Protein AF-A0A968SM49-F1 (afdb_monomer)

Nearest PDB structures (foldseek)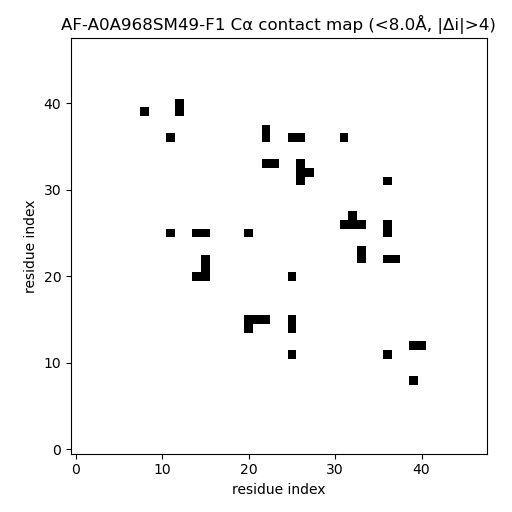:
  7bhy-assembly1_B  TM=8.763E-01  e=1.105E-01  Bacillus subtilis subsp. subtilis str. 168
  8r7y-assembly2_D  TM=8.879E-01  e=1.267E-01  Bacillus subtilis subsp. subtilis str. 168
  8pvz-assembly1_B  TM=6.406E-01  e=3.776E-01  Deinococcus radiodurans
  5duk-assembly1_B  TM=7.125E-01  e=8.565E-01  Thermoplasmatales archaeon SCGC AB-539-N05
  4mey-assembly1_F  TM=6.090E-01  e=1.815E+00  Escherichia coli K-12

Solvent-accessible surface area (backbone atoms only — not comparable to full-atom values): 2947 Å² total; per-residue (Å²): 140,78,84,68,68,60,56,57,50,51,50,54,53,47,50,50,73,73,36,103,51,52,67,63,57,55,16,59,76,70,76,43,56,54,68,57,54,49,50,51,52,53,50,50,66,74,76,106

Secondary structure (DSSP, 8-state):
--TTHHHHHHHHHHHHHHS---HHHHHHHTT--HHHHHHHHHHHHHH-

Structure (mmCIF, N/CA/C/O backbone):
data_AF-A0A968SM49-F1
#
_entry.id   AF-A0A968SM49-F1
#
loop_
_atom_site.group_PDB
_atom_site.id
_atom_site.type_symbol
_atom_site.label_atom_id
_atom_site.label_alt_id
_atom_site.label_comp_id
_atom_site.label_asym_id
_atom_site.label_entity_id
_atom_site.label_seq_id
_atom_site.pdbx_PDB_ins_code
_atom_site.Cartn_x
_atom_site.Cartn_y
_atom_site.Cartn_z
_atom_site.occupancy
_atom_site.B_iso_or_equiv
_atom_site.auth_seq_id
_atom_site.auth_comp_id
_atom_site.auth_asym_id
_atom_site.auth_atom_id
_at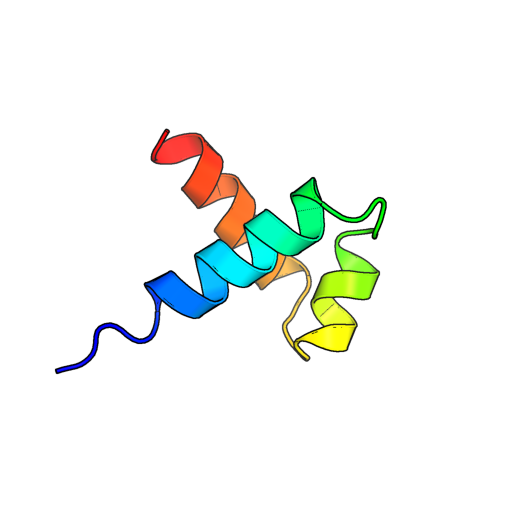om_site.pdbx_PDB_model_num
ATOM 1 N N . MET A 1 1 ? 4.518 -23.218 -14.937 1.00 46.78 1 MET A N 1
ATOM 2 C CA . MET A 1 1 ? 5.577 -22.253 -14.551 1.00 46.78 1 MET A CA 1
ATOM 3 C C . MET A 1 1 ? 5.168 -20.895 -15.103 1.00 46.78 1 MET A C 1
ATOM 5 O O . MET A 1 1 ? 4.938 -20.838 -16.294 1.00 46.78 1 MET A O 1
ATOM 9 N N . THR A 1 2 ? 4.942 -19.804 -14.375 1.00 45.56 2 THR A N 1
ATOM 10 C CA . THR A 1 2 ? 5.188 -19.393 -12.983 1.00 45.56 2 THR A CA 1
ATOM 11 C C . THR A 1 2 ? 4.066 -18.407 -12.596 1.00 45.56 2 THR A C 1
ATOM 13 O O . THR A 1 2 ? 4.133 -17.222 -12.899 1.00 45.56 2 THR A O 1
ATOM 16 N N . CYS A 1 3 ? 3.000 -18.862 -11.932 1.00 48.59 3 CYS A N 1
ATOM 17 C CA . CYS A 1 3 ? 1.860 -18.001 -11.563 1.00 48.59 3 CYS A CA 1
ATOM 18 C C . CYS A 1 3 ? 2.075 -17.275 -10.219 1.00 48.59 3 CYS A C 1
ATOM 20 O O . CYS A 1 3 ? 1.159 -17.175 -9.411 1.00 48.59 3 CYS A O 1
ATOM 22 N N . TYR A 1 4 ? 3.288 -16.787 -9.950 1.00 52.38 4 TYR A N 1
ATOM 23 C CA . TYR A 1 4 ? 3.612 -16.112 -8.683 1.00 52.38 4 TYR A CA 1
ATOM 24 C C . TYR A 1 4 ? 3.222 -14.619 -8.678 1.00 52.38 4 TYR A C 1
ATOM 26 O O . TYR A 1 4 ? 3.174 -13.994 -7.622 1.00 52.38 4 TYR A O 1
ATOM 34 N N . SER A 1 5 ? 2.903 -14.033 -9.841 1.00 55.81 5 SER A N 1
ATOM 35 C CA . SER A 1 5 ? 2.648 -12.587 -9.972 1.00 55.81 5 SER A CA 1
ATOM 36 C C . SER A 1 5 ? 1.243 -12.141 -9.550 1.00 55.81 5 SER A C 1
ATOM 38 O O . SER A 1 5 ? 1.061 -10.988 -9.160 1.00 55.81 5 SER A O 1
ATOM 40 N N . THR A 1 6 ? 0.241 -13.019 -9.604 1.00 62.34 6 THR A N 1
ATOM 41 C CA . THR A 1 6 ? -1.143 -12.683 -9.228 1.00 62.34 6 THR A CA 1
ATOM 42 C C . THR A 1 6 ? -1.377 -12.740 -7.721 1.00 62.34 6 THR A C 1
ATOM 44 O O . THR A 1 6 ? -2.181 -11.958 -7.218 1.00 62.34 6 THR A O 1
ATOM 47 N N . ASP A 1 7 ? -0.671 -13.608 -6.990 1.00 70.94 7 ASP A N 1
ATOM 48 C CA . ASP A 1 7 ? -0.867 -13.770 -5.541 1.00 70.94 7 ASP A CA 1
ATOM 49 C C . ASP A 1 7 ? -0.415 -12.529 -4.760 1.00 70.94 7 ASP A C 1
ATOM 51 O O . ASP A 1 7 ? -1.169 -11.997 -3.945 1.00 70.94 7 ASP A O 1
ATOM 55 N N . LEU A 1 8 ? 0.769 -11.990 -5.084 1.00 74.19 8 LEU A N 1
ATOM 56 C CA . LEU A 1 8 ? 1.283 -10.767 -4.459 1.00 74.19 8 LEU A CA 1
ATOM 57 C C . LEU A 1 8 ? 0.337 -9.586 -4.703 1.00 74.19 8 LEU A C 1
ATOM 59 O O . LEU A 1 8 ? 0.001 -8.845 -3.781 1.00 74.19 8 LEU A O 1
ATOM 63 N N . ARG A 1 9 ? -0.135 -9.434 -5.945 1.00 75.31 9 ARG A N 1
ATOM 64 C CA . ARG A 1 9 ? -1.023 -8.339 -6.338 1.00 75.31 9 ARG A CA 1
ATOM 65 C C . ARG A 1 9 ? -2.363 -8.409 -5.604 1.00 75.31 9 ARG A C 1
ATOM 67 O O . ARG A 1 9 ? -2.807 -7.396 -5.066 1.00 75.31 9 ARG A O 1
ATOM 74 N N . HIS A 1 10 ? -2.972 -9.592 -5.522 1.00 77.44 10 HIS A N 1
ATOM 75 C CA . HIS A 1 10 ? -4.210 -9.779 -4.766 1.00 77.44 10 HIS A CA 1
ATOM 76 C C . HIS A 1 10 ? -4.003 -9.594 -3.263 1.00 77.44 10 HIS A C 1
ATOM 78 O O . HIS A 1 10 ? -4.839 -8.955 -2.631 1.00 77.44 10 HIS A O 1
ATOM 84 N 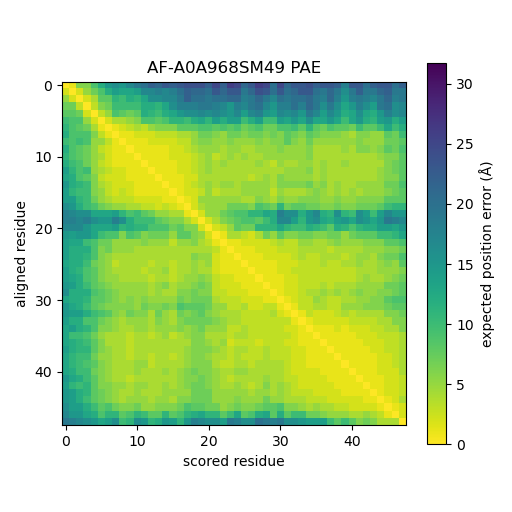N . LYS A 1 11 ? -2.891 -10.066 -2.685 1.00 80.75 11 LYS A N 1
ATOM 85 C CA . LYS A 1 11 ? -2.568 -9.829 -1.267 1.00 80.75 11 LYS A CA 1
ATOM 86 C C . LYS A 1 11 ? -2.417 -8.345 -0.950 1.00 80.75 11 LYS A C 1
ATOM 88 O O . LYS A 1 11 ? -3.001 -7.887 0.026 1.00 80.75 11 LYS A O 1
ATOM 93 N N . VAL A 1 12 ? -1.704 -7.590 -1.786 1.00 79.25 12 VAL A N 1
ATOM 94 C CA . VAL A 1 12 ? -1.528 -6.136 -1.621 1.00 79.25 12 VAL A CA 1
ATOM 95 C C . VAL A 1 12 ? -2.877 -5.416 -1.671 1.00 79.25 12 VAL A C 1
ATOM 97 O O . VAL A 1 12 ? -3.185 -4.623 -0.783 1.00 79.25 12 VAL A O 1
ATOM 100 N N . VAL A 1 13 ? -3.711 -5.725 -2.668 1.00 78.69 13 VAL A N 1
ATOM 101 C CA . VAL A 1 13 ? -5.042 -5.117 -2.824 1.00 78.69 13 VAL A CA 1
ATOM 102 C C . VAL A 1 13 ? -5.986 -5.521 -1.686 1.00 78.69 13 VAL A C 1
ATOM 104 O O . VAL A 1 13 ? -6.737 -4.685 -1.189 1.00 78.69 13 VAL A O 1
ATOM 107 N N . LYS A 1 14 ? -5.930 -6.777 -1.236 1.00 81.19 14 LYS A N 1
ATOM 108 C CA . LYS A 1 14 ? -6.746 -7.289 -0.133 1.00 81.19 14 LYS A CA 1
ATOM 109 C C . LYS A 1 14 ? -6.364 -6.639 1.195 1.00 81.19 14 LYS A C 1
ATOM 111 O O . LYS A 1 14 ? -7.255 -6.188 1.899 1.00 81.19 14 LYS A O 1
ATOM 116 N N . ILE A 1 15 ? -5.073 -6.515 1.510 1.00 78.38 15 ILE A N 1
ATOM 117 C CA . ILE A 1 15 ? -4.614 -5.813 2.722 1.00 78.38 15 ILE A CA 1
ATOM 118 C C . ILE A 1 15 ? -4.980 -4.328 2.668 1.00 78.38 15 ILE A C 1
ATOM 120 O O . ILE A 1 15 ? -5.429 -3.789 3.674 1.00 78.38 15 ILE A O 1
ATOM 124 N N . TYR A 1 16 ? -4.869 -3.689 1.501 1.00 80.06 16 TY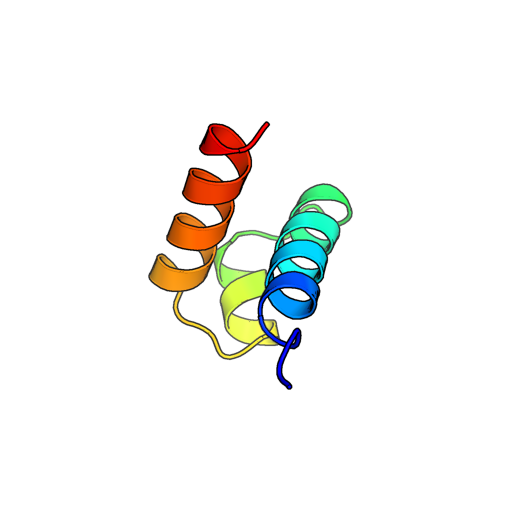R A N 1
ATOM 125 C CA . TYR A 1 16 ? -5.307 -2.304 1.317 1.00 80.06 16 TYR A CA 1
ATOM 126 C C . TYR A 1 16 ? -6.822 -2.118 1.518 1.00 80.06 16 TYR A C 1
ATOM 128 O O . TYR A 1 16 ? -7.245 -1.102 2.055 1.00 80.06 16 TYR A O 1
ATOM 136 N N . GLN A 1 17 ? -7.646 -3.088 1.106 1.00 76.94 17 GLN A N 1
ATOM 137 C CA . GLN A 1 17 ? -9.096 -3.054 1.340 1.00 76.94 17 GLN A CA 1
ATOM 138 C C . GLN A 1 17 ? -9.481 -3.417 2.782 1.00 76.94 17 GLN A C 1
ATOM 140 O O . GLN A 1 17 ? -10.460 -2.892 3.301 1.00 76.94 17 GLN A O 1
ATOM 145 N N . GLN A 1 18 ? -8.747 -4.335 3.418 1.00 77.31 18 GLN A N 1
ATOM 146 C CA . GLN A 1 18 ? -9.058 -4.846 4.758 1.00 77.31 18 GLN A CA 1
ATOM 147 C C . GLN A 1 18 ? -8.540 -3.950 5.883 1.00 77.31 18 GLN A C 1
ATOM 149 O O . GLN A 1 18 ? -9.158 -3.876 6.941 1.00 77.31 18 GLN A O 1
ATOM 154 N N . GLY A 1 19 ? -7.392 -3.309 5.688 1.00 60.72 19 GLY A N 1
ATOM 155 C CA . GLY A 1 19 ? -6.804 -2.406 6.661 1.00 60.72 19 GLY A CA 1
ATOM 156 C C . GLY A 1 19 ? -6.864 -0.986 6.136 1.00 60.72 19 GLY A C 1
ATOM 157 O O . GLY A 1 19 ? -6.425 -0.745 5.017 1.00 60.72 19 GLY A O 1
ATOM 158 N N . ASN A 1 20 ? -7.299 -0.045 6.977 1.00 58.53 20 ASN A N 1
ATOM 159 C CA . ASN A 1 20 ? -7.174 1.418 6.838 1.00 58.53 20 ASN A CA 1
ATOM 160 C C . ASN A 1 20 ? -5.697 1.896 6.733 1.00 58.53 20 ASN A C 1
ATOM 162 O O . ASN A 1 20 ? -5.282 2.901 7.306 1.00 58.53 20 ASN A O 1
ATOM 166 N N . THR A 1 21 ? -4.860 1.139 6.035 1.00 67.81 21 THR A N 1
ATOM 167 C CA . THR A 1 21 ? -3.432 1.333 5.872 1.00 67.81 21 THR A CA 1
ATOM 168 C C . THR A 1 21 ? -3.191 2.105 4.587 1.00 67.81 21 THR A C 1
ATOM 170 O O . THR A 1 21 ? -3.705 1.794 3.514 1.00 67.81 21 THR A O 1
ATOM 173 N N . SER A 1 22 ? -2.406 3.170 4.698 1.00 76.75 22 SER A N 1
ATOM 174 C CA . SER A 1 22 ? -2.043 3.981 3.542 1.00 76.75 22 SE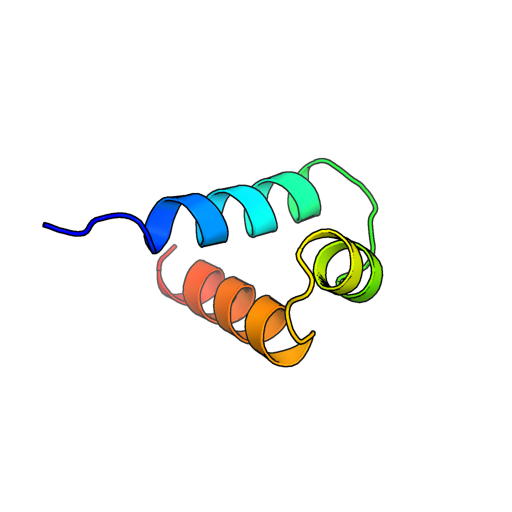R A CA 1
ATOM 175 C C . SER A 1 22 ? -1.192 3.175 2.558 1.00 76.75 22 SER A C 1
ATOM 177 O O . SER A 1 22 ? -0.388 2.338 2.966 1.00 76.75 22 SER A O 1
ATOM 179 N N . ILE A 1 23 ? -1.279 3.513 1.266 1.00 75.94 23 ILE A N 1
ATOM 180 C CA . ILE A 1 23 ? -0.459 2.946 0.172 1.00 75.94 23 ILE A CA 1
ATOM 181 C C . ILE A 1 23 ? 1.031 2.882 0.554 1.00 75.94 23 ILE A C 1
ATOM 183 O O . ILE A 1 23 ? 1.727 1.934 0.206 1.00 75.94 23 ILE A O 1
ATOM 187 N N . ARG A 1 24 ? 1.511 3.873 1.315 1.00 80.12 24 ARG A N 1
ATOM 188 C CA . ARG A 1 24 ? 2.877 3.939 1.851 1.00 80.12 24 ARG A CA 1
ATOM 189 C C . ARG A 1 24 ? 3.196 2.857 2.887 1.00 80.12 24 ARG A C 1
ATOM 191 O O . ARG A 1 24 ? 4.267 2.271 2.809 1.00 80.12 24 ARG A O 1
ATOM 198 N N . ALA A 1 25 ? 2.292 2.584 3.826 1.00 81.81 25 ALA A N 1
ATOM 199 C CA . ALA A 1 25 ? 2.490 1.550 4.844 1.00 81.81 25 ALA A CA 1
ATOM 200 C C . ALA A 1 25 ? 2.520 0.156 4.203 1.00 81.81 25 ALA A C 1
ATOM 202 O O . ALA A 1 25 ? 3.409 -0.641 4.488 1.00 81.81 25 ALA A O 1
ATOM 203 N N . VAL A 1 26 ? 1.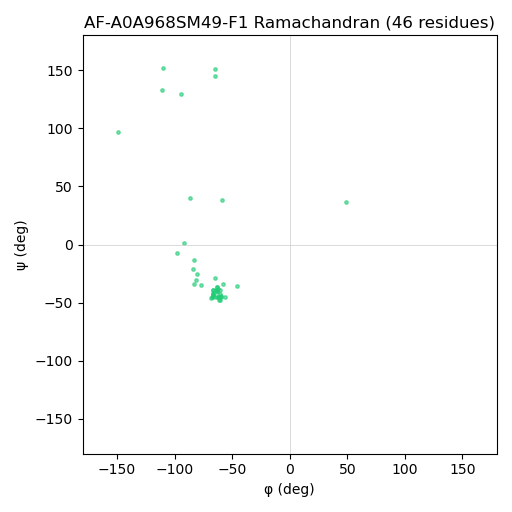613 -0.092 3.252 1.00 81.56 26 VAL A N 1
ATOM 204 C CA . VAL A 1 26 ? 1.599 -1.334 2.467 1.00 81.56 26 VAL A CA 1
ATOM 205 C C . VAL A 1 26 ? 2.884 -1.462 1.641 1.00 81.56 26 VAL A C 1
ATOM 207 O O . VAL A 1 26 ? 3.529 -2.505 1.658 1.00 81.56 26 VAL A O 1
ATOM 210 N N . ALA A 1 27 ? 3.315 -0.389 0.975 1.00 82.69 27 ALA A N 1
ATOM 211 C CA . ALA A 1 27 ? 4.573 -0.362 0.231 1.00 82.69 27 ALA A CA 1
ATOM 212 C C . ALA A 1 27 ? 5.784 -0.726 1.113 1.00 82.69 27 ALA A C 1
ATOM 214 O O . ALA A 1 27 ? 6.592 -1.566 0.722 1.00 82.69 27 ALA A O 1
ATOM 215 N N . GLN A 1 28 ? 5.878 -0.162 2.322 1.00 83.50 28 GLN A N 1
ATOM 216 C CA . GLN A 1 28 ? 6.964 -0.472 3.258 1.00 83.50 28 GLN A CA 1
ATOM 217 C C . GLN A 1 28 ? 6.918 -1.913 3.776 1.00 83.50 28 GLN A C 1
ATOM 219 O O . GLN A 1 28 ? 7.956 -2.567 3.815 1.00 83.50 28 GLN A O 1
ATOM 224 N N . GLN A 1 29 ? 5.735 -2.432 4.114 1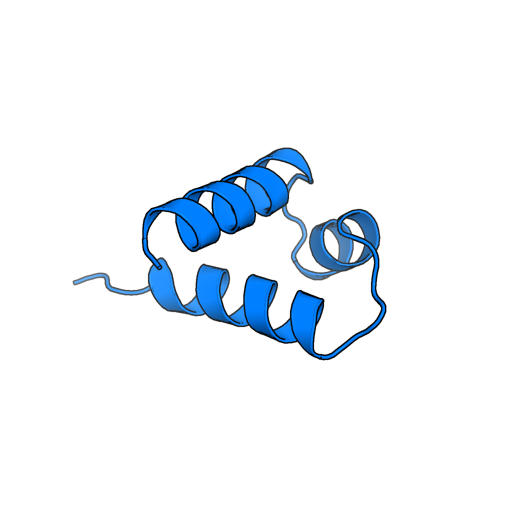.00 81.31 29 GLN A N 1
ATOM 225 C CA . GLN A 1 29 ? 5.572 -3.800 4.617 1.00 81.31 29 GLN A CA 1
ATOM 226 C C . GLN A 1 29 ? 5.975 -4.859 3.583 1.00 81.31 29 GLN A C 1
ATOM 22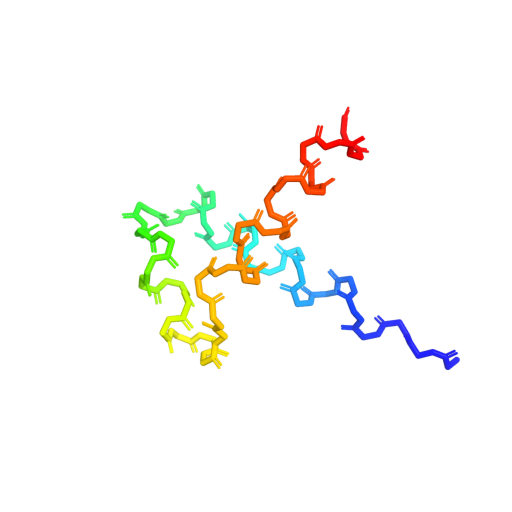8 O O . GLN A 1 29 ? 6.543 -5.889 3.931 1.00 81.31 29 GLN A O 1
ATOM 233 N N . PHE A 1 30 ? 5.692 -4.599 2.308 1.00 77.19 30 PHE A N 1
ATOM 234 C CA . PHE A 1 30 ? 6.056 -5.487 1.205 1.00 77.19 30 PHE A CA 1
ATOM 235 C C . PHE A 1 30 ? 7.420 -5.151 0.583 1.00 77.19 30 PHE A C 1
ATOM 237 O O . PHE A 1 30 ? 7.815 -5.807 -0.377 1.00 77.19 30 PHE A O 1
ATOM 244 N N . GLN A 1 31 ? 8.127 -4.137 1.101 1.00 79.69 31 GLN A N 1
ATOM 245 C CA . GLN A 1 31 ? 9.371 -3.595 0.535 1.00 79.69 31 GLN A CA 1
ATOM 246 C C . GLN A 1 31 ? 9.280 -3.307 -0.975 1.00 79.69 31 GLN A C 1
ATOM 248 O O . GLN A 1 31 ? 10.236 -3.482 -1.729 1.00 79.69 31 GLN A O 1
ATOM 253 N N . ILE A 1 32 ? 8.114 -2.850 -1.427 1.00 82.25 32 ILE A N 1
ATOM 254 C CA . ILE A 1 32 ? 7.851 -2.483 -2.819 1.00 82.25 32 ILE A CA 1
ATOM 255 C C . ILE A 1 32 ? 7.687 -0.976 -2.937 1.00 82.25 32 ILE A C 1
ATOM 257 O O . ILE A 1 32 ? 7.247 -0.297 -2.013 1.00 82.25 32 ILE A O 1
ATOM 261 N N . SER A 1 33 ? 8.009 -0.429 -4.104 1.00 84.31 33 SER A N 1
ATOM 262 C CA . SER A 1 33 ? 7.807 0.993 -4.364 1.00 84.31 33 SER A CA 1
ATOM 263 C C . SER A 1 33 ? 6.318 1.352 -4.349 1.00 84.31 33 SER A C 1
ATOM 265 O O . SER A 1 33 ? 5.464 0.595 -4.820 1.00 84.31 33 SER A O 1
ATOM 267 N N . THR A 1 34 ? 5.997 2.555 -3.870 1.00 82.75 34 THR A N 1
ATOM 268 C CA . THR A 1 34 ? 4.629 3.102 -3.893 1.00 82.75 34 THR A CA 1
ATOM 269 C C . THR A 1 34 ? 4.055 3.166 -5.308 1.00 82.75 34 THR A C 1
ATOM 271 O O . THR A 1 34 ? 2.867 2.918 -5.499 1.00 82.75 34 THR A O 1
ATOM 274 N N . SER A 1 35 ? 4.903 3.427 -6.303 1.00 84.31 35 SER A N 1
ATOM 275 C CA . SER A 1 35 ? 4.579 3.378 -7.731 1.00 84.31 35 SER A CA 1
ATOM 276 C C . SER A 1 35 ? 4.130 1.985 -8.180 1.00 84.31 35 SER A C 1
ATOM 278 O O . SER A 1 35 ? 3.175 1.862 -8.945 1.00 84.31 35 SER A O 1
ATOM 280 N N . THR A 1 36 ? 4.750 0.923 -7.663 1.00 84.19 36 THR A N 1
ATOM 281 C CA . THR A 1 36 ? 4.351 -0.465 -7.934 1.00 84.19 36 THR A CA 1
ATOM 282 C C . THR A 1 36 ? 2.978 -0.767 -7.334 1.00 84.19 36 THR A C 1
ATOM 284 O O . THR A 1 36 ? 2.124 -1.330 -8.017 1.00 84.19 36 THR A O 1
ATOM 287 N N . VAL A 1 37 ? 2.720 -0.320 -6.099 1.00 82.25 37 VAL A N 1
ATOM 288 C CA . VAL A 1 37 ? 1.400 -0.457 -5.455 1.00 82.25 37 VAL A CA 1
ATOM 289 C C . VAL A 1 37 ? 0.324 0.297 -6.238 1.00 82.25 37 VAL A C 1
ATOM 291 O O . VAL A 1 37 ? -0.739 -0.256 -6.517 1.00 82.25 37 VAL A O 1
ATOM 294 N N . GLN A 1 38 ? 0.606 1.534 -6.658 1.00 83.00 38 GLN A N 1
ATOM 295 C CA . GLN A 1 38 ? -0.305 2.309 -7.505 1.00 83.00 38 GLN A CA 1
ATOM 296 C C . GLN A 1 38 ? -0.580 1.604 -8.832 1.00 83.00 38 GLN A C 1
ATOM 298 O O . GLN A 1 38 ? -1.734 1.495 -9.234 1.00 83.00 38 GLN A O 1
ATOM 303 N N . ARG A 1 39 ? 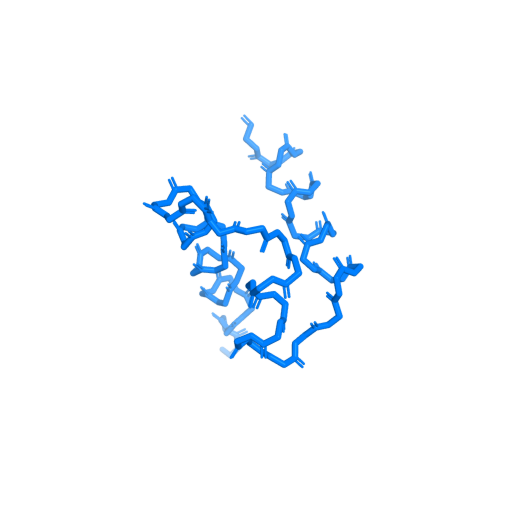0.451 1.065 -9.489 1.00 85.62 39 ARG A N 1
ATOM 304 C CA . ARG A 1 39 ? 0.295 0.321 -10.743 1.00 85.62 39 ARG A CA 1
ATOM 305 C C . ARG A 1 39 ? -0.604 -0.902 -10.556 1.00 85.62 39 ARG A C 1
ATOM 307 O O . ARG A 1 39 ? -1.495 -1.124 -11.371 1.00 85.62 39 ARG A O 1
ATOM 314 N N . TYR A 1 40 ? -0.440 -1.639 -9.460 1.00 83.00 40 TYR A N 1
ATOM 315 C CA . TYR A 1 40 ? -1.299 -2.773 -9.118 1.00 83.00 40 TYR A CA 1
ATOM 316 C C . TYR A 1 40 ? -2.758 -2.385 -8.878 1.00 83.00 40 TYR A C 1
ATOM 318 O O . TYR A 1 40 ? -3.645 -3.106 -9.343 1.00 83.00 40 TYR A O 1
ATOM 326 N N . LEU A 1 41 ? -3.004 -1.256 -8.209 1.00 79.88 41 LEU A N 1
ATOM 327 C CA . LEU A 1 41 ? -4.346 -0.711 -7.983 1.00 79.88 41 LEU A CA 1
ATOM 328 C C . LEU A 1 41 ? -4.995 -0.238 -9.288 1.00 79.88 41 LEU A C 1
ATOM 330 O O . LEU A 1 41 ? -6.148 -0.575 -9.554 1.00 79.88 41 LEU A O 1
ATOM 334 N N . THR A 1 42 ? -4.256 0.489 -10.129 1.00 84.88 42 THR A N 1
ATOM 335 C CA . THR A 1 42 ? -4.737 0.950 -11.440 1.00 84.88 42 THR A CA 1
ATOM 336 C C . THR A 1 42 ? -5.086 -0.226 -12.331 1.00 84.88 42 THR A C 1
ATOM 338 O O . THR A 1 42 ? -6.177 -0.272 -12.889 1.00 84.88 42 THR A O 1
ATOM 341 N N . GLN A 1 43 ? -4.200 -1.219 -12.420 1.00 82.56 43 GLN A N 1
ATOM 342 C CA . GLN A 1 43 ? -4.503 -2.423 -13.176 1.00 82.56 43 GLN A CA 1
ATOM 343 C C . GLN A 1 43 ? -5.713 -3.151 -12.571 1.00 82.56 43 GLN A C 1
ATOM 345 O O . GLN A 1 43 ? -6.520 -3.677 -13.321 1.00 82.56 43 GLN A O 1
ATOM 350 N N . TYR A 1 44 ? -5.865 -3.207 -11.238 1.00 78.50 44 TYR A N 1
ATOM 351 C CA . TYR A 1 44 ? -7.011 -3.878 -10.602 1.00 78.50 44 TYR A CA 1
ATOM 352 C C . TYR A 1 44 ? -8.327 -3.193 -10.981 1.00 78.50 44 TYR A C 1
ATOM 354 O O . TYR A 1 44 ? -9.272 -3.878 -11.345 1.00 78.50 44 TYR A O 1
ATOM 362 N N . ARG A 1 45 ? -8.346 -1.855 -11.018 1.00 75.62 45 ARG A N 1
ATOM 363 C CA . ARG A 1 45 ? -9.482 -1.072 -11.528 1.00 75.62 45 ARG A CA 1
ATOM 364 C C . ARG A 1 45 ? -9.763 -1.251 -13.019 1.00 75.62 45 ARG A C 1
ATOM 366 O O . ARG A 1 45 ? -10.892 -1.050 -13.420 1.00 75.62 45 ARG A O 1
ATOM 373 N N . GLN A 1 46 ? -8.755 -1.554 -13.833 1.00 78.25 46 GLN A N 1
ATOM 374 C CA . GLN A 1 46 ? -8.934 -1.783 -15.273 1.00 78.25 46 GLN A CA 1
ATOM 375 C C . GLN A 1 46 ? -9.366 -3.215 -15.610 1.00 78.25 46 GLN A C 1
ATOM 377 O O . GLN A 1 46 ? -9.849 -3.450 -16.710 1.00 78.25 46 GLN A O 1
ATOM 382 N N . THR A 1 47 ? -9.122 -4.176 -14.711 1.00 72.44 47 THR A N 1
ATOM 383 C CA . THR A 1 47 ? -9.455 -5.596 -14.937 1.00 72.44 47 THR A CA 1
ATOM 384 C C . THR A 1 47 ? -10.785 -6.003 -14.286 1.00 72.44 47 THR A C 1
ATOM 386 O O . THR A 1 47 ? -11.206 -7.141 -14.468 1.00 72.44 47 THR A O 1
ATOM 389 N N . GLY A 1 48 ? -11.399 -5.120 -13.493 1.00 54.25 48 GLY A N 1
ATOM 390 C CA . GLY A 1 48 ? -12.734 -5.294 -12.908 1.00 54.25 48 GLY A CA 1
ATOM 391 C C . GLY A 1 48 ? -13.750 -4.428 -13.628 1.00 54.25 48 GLY A C 1
ATOM 392 O O . GLY A 1 48 ? -14.920 -4.857 -13.672 1.00 54.25 48 GLY A O 1
#

pLDDT: mean 74.74, std 10.91, range [45.56, 85.62]

Sequence (48 aa):
MTCYSTDLRHKVVKIYQQGNTSIRAVAQQFQISTSTVQRYLTQYRQTG

Radius of gyration: 10.52 Å; Cα contacts (8 Å, |Δi|>4): 23; chains: 1; bounding box: 22×26×22 Å

Foldseek 3Di:
DDPPVVVLLCVLVVCVVVDPDDLVRSCVVVVHDSVVNVVSVVVVVVVD

Mean predicted aligned error: 6.77 Å